Protein AF-A0AAN6XZC4-F1 (afdb_monomer_lite)

Foldseek 3Di:
DADVVLVVCQAQVPPPPVRRCCHLVVVHPDQSKDWRDHDPVDCVCVDPVNVVVVDDNGDDMDGDDDDDDD

Radius of gyration: 13.97 Å; chains: 1; bounding box: 29×28×43 Å

Organism: NCBI:txid261697

pLDDT: mean 85.07, std 9.49, range [61.5, 96.19]

Secondary structure (DSSP, 8-state):
---HHHHHHHHH--S-HHHHTTSGGGT-HHHHEEE----TT-GGGGSHHHHHTT--S---EEE--PPPP-

Structure (mmCIF, N/CA/C/O backbone):
data_AF-A0AAN6XZC4-F1
#
_entry.id   AF-A0AAN6XZC4-F1
#
loop_
_atom_site.group_PDB
_atom_site.id
_atom_site.type_symbol
_atom_site.label_atom_id
_atom_site.label_alt_id
_atom_site.label_comp_id
_atom_site.label_asym_id
_atom_site.label_entity_id
_atom_site.label_seq_id
_atom_site.pdbx_PDB_ins_code
_atom_site.Cartn_x
_atom_site.Cartn_y
_atom_site.Cartn_z
_atom_site.occupancy
_atom_site.B_iso_or_equiv
_atom_site.auth_seq_id
_atom_site.auth_comp_id
_atom_site.auth_asym_id
_atom_site.auth_atom_id
_atom_site.pdbx_PDB_model_num
ATOM 1 N N . SER A 1 1 ? -1.890 -6.292 6.425 1.00 88.38 1 SER A N 1
ATOM 2 C CA . SER A 1 1 ? -2.400 -6.127 5.058 1.00 88.38 1 SER A CA 1
ATOM 3 C C . SER A 1 1 ? -2.296 -4.669 4.704 1.00 88.38 1 SER A C 1
ATOM 5 O O . SER A 1 1 ? -2.407 -3.844 5.597 1.00 88.38 1 SER A O 1
ATOM 7 N N . VAL A 1 2 ? -2.078 -4.365 3.435 1.00 93.38 2 VAL A N 1
ATOM 8 C CA . VAL A 1 2 ? -2.076 -2.986 2.931 1.00 93.38 2 VAL A CA 1
ATOM 9 C C . VAL A 1 2 ? -3.372 -2.708 2.176 1.00 93.38 2 VAL A C 1
ATOM 11 O O . VAL A 1 2 ? -4.113 -3.651 1.878 1.00 93.38 2 VAL A O 1
ATOM 14 N N . LEU A 1 3 ? -3.649 -1.442 1.878 1.00 93.56 3 LEU A N 1
ATOM 15 C CA . LEU A 1 3 ? -4.751 -1.049 1.008 1.00 93.56 3 LEU A CA 1
ATOM 16 C C . LEU A 1 3 ? -4.306 -1.097 -0.456 1.00 93.56 3 LEU A C 1
ATOM 18 O O . LEU A 1 3 ? -3.123 -0.944 -0.768 1.00 93.56 3 LEU A O 1
ATOM 22 N N . TYR A 1 4 ? -5.264 -1.246 -1.371 1.00 92.50 4 TYR A N 1
ATOM 23 C CA . TYR A 1 4 ? -4.975 -1.168 -2.806 1.00 92.50 4 TYR A CA 1
ATOM 24 C C . TYR A 1 4 ? -4.370 0.181 -3.206 1.00 92.50 4 TYR A C 1
ATOM 26 O O . TYR A 1 4 ? -3.492 0.225 -4.060 1.00 92.50 4 TYR A O 1
ATOM 34 N N . GLU A 1 5 ? -4.771 1.270 -2.553 1.00 91.75 5 GLU A N 1
ATOM 35 C CA . GLU A 1 5 ? -4.185 2.591 -2.793 1.00 91.75 5 GLU A CA 1
ATOM 36 C C . GLU A 1 5 ? -2.715 2.706 -2.360 1.00 91.75 5 GLU A C 1
ATOM 38 O O . GLU A 1 5 ? -1.954 3.446 -2.979 1.00 91.75 5 GLU A O 1
ATOM 43 N N . ASP A 1 6 ? -2.274 1.949 -1.350 1.00 92.81 6 ASP A N 1
ATOM 44 C CA . ASP A 1 6 ? -0.861 1.914 -0.957 1.00 92.81 6 ASP A CA 1
ATOM 45 C C . ASP A 1 6 ? -0.037 1.198 -2.031 1.00 92.81 6 ASP A C 1
ATOM 47 O O . ASP A 1 6 ? 1.078 1.595 -2.360 1.00 92.81 6 ASP A O 1
ATOM 51 N N . MET A 1 7 ? -0.613 0.155 -2.635 1.00 91.88 7 MET A N 1
ATOM 52 C CA . MET A 1 7 ? 0.006 -0.538 -3.762 1.00 91.88 7 MET A CA 1
ATOM 53 C C . MET A 1 7 ? 0.057 0.355 -5.004 1.00 91.88 7 MET A C 1
ATOM 55 O O . MET A 1 7 ? 1.113 0.455 -5.621 1.00 91.88 7 MET A O 1
ATOM 59 N N . ALA A 1 8 ? -1.048 1.027 -5.342 1.00 90.81 8 ALA A N 1
ATOM 60 C CA . ALA A 1 8 ? -1.117 1.947 -6.477 1.00 90.81 8 ALA A CA 1
ATOM 61 C C . ALA A 1 8 ? -0.099 3.085 -6.325 1.00 90.81 8 ALA A C 1
ATOM 63 O O . ALA A 1 8 ? 0.749 3.258 -7.193 1.00 90.81 8 ALA A O 1
ATOM 64 N N . SER A 1 9 ? -0.080 3.739 -5.160 1.00 89.25 9 SER A N 1
ATOM 65 C CA . SER A 1 9 ? 0.866 4.818 -4.849 1.00 89.25 9 SER A CA 1
ATOM 66 C C . SER A 1 9 ? 2.331 4.387 -4.853 1.00 89.25 9 SER A C 1
ATOM 68 O O . SER A 1 9 ? 3.204 5.179 -5.194 1.00 89.25 9 SER A O 1
ATOM 70 N N . THR A 1 10 ? 2.620 3.131 -4.506 1.00 89.62 10 THR A N 1
ATOM 71 C CA . THR A 1 10 ? 3.971 2.561 -4.641 1.00 89.62 10 THR A CA 1
ATOM 72 C C . THR A 1 10 ? 4.364 2.396 -6.119 1.00 89.62 10 THR A C 1
ATOM 74 O O . THR A 1 10 ? 5.543 2.495 -6.466 1.00 89.62 10 THR A O 1
ATOM 77 N N . ILE A 1 11 ? 3.394 2.149 -7.005 1.00 89.06 11 ILE A N 1
ATOM 78 C CA . ILE A 1 11 ? 3.629 1.965 -8.440 1.00 89.06 11 ILE A CA 1
ATOM 79 C C . ILE A 1 11 ? 3.783 3.306 -9.162 1.00 89.06 11 ILE A C 1
ATOM 81 O O . ILE A 1 11 ? 4.752 3.475 -9.903 1.00 89.06 11 ILE A O 1
ATOM 85 N N . ASP A 1 12 ? 2.852 4.238 -8.947 1.00 87.56 12 ASP A N 1
ATOM 86 C CA . ASP A 1 12 ? 2.733 5.483 -9.717 1.00 87.56 12 ASP A CA 1
ATOM 87 C C . ASP A 1 12 ? 3.230 6.746 -8.989 1.00 87.56 12 ASP A C 1
ATOM 89 O O . ASP A 1 12 ? 3.494 7.755 -9.637 1.00 87.56 12 ASP A O 1
ATOM 93 N N . GLY A 1 13 ? 3.419 6.694 -7.666 1.00 81.75 13 GLY A N 1
ATOM 94 C CA . GLY A 1 13 ? 3.853 7.830 -6.844 1.00 81.75 13 GLY A CA 1
ATOM 95 C C . GLY A 1 13 ? 2.726 8.745 -6.348 1.00 81.75 13 GLY A C 1
ATOM 96 O O . GLY A 1 13 ? 3.012 9.686 -5.603 1.00 81.75 13 GLY A O 1
ATOM 97 N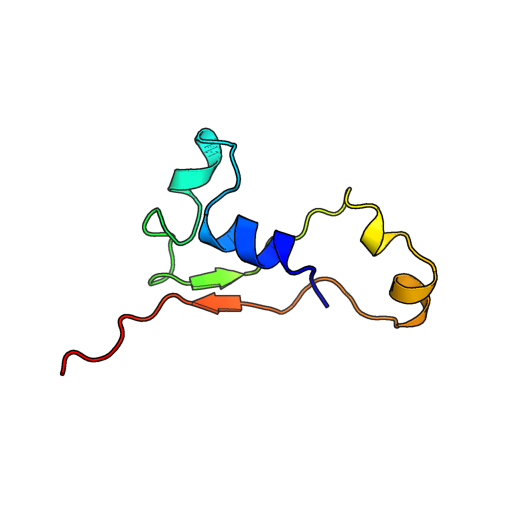 N . ARG A 1 14 ? 1.456 8.447 -6.675 1.00 74.94 14 ARG A N 1
ATOM 98 C CA . ARG A 1 14 ? 0.278 9.344 -6.580 1.00 74.94 14 ARG A CA 1
ATOM 99 C C . ARG A 1 14 ? 0.441 10.614 -7.430 1.00 74.94 14 ARG A C 1
ATOM 101 O O . ARG A 1 14 ? 1.441 10.810 -8.106 1.00 74.94 14 ARG A O 1
ATOM 108 N N . GLU A 1 15 ? -0.542 11.514 -7.362 1.00 68.00 15 GLU A N 1
ATOM 109 C CA . GLU A 1 15 ? -0.523 12.817 -8.057 1.00 68.00 15 GLU A CA 1
ATOM 110 C C . GLU A 1 15 ? 0.588 13.777 -7.583 1.00 68.00 15 GLU A C 1
ATOM 112 O O . GLU A 1 15 ? 0.764 14.854 -8.149 1.00 68.00 15 GLU A O 1
ATOM 117 N N . ASP A 1 16 ? 1.358 13.411 -6.554 1.00 68.62 16 ASP A N 1
ATOM 118 C CA . ASP A 1 16 ? 2.536 14.174 -6.153 1.00 68.62 16 ASP A CA 1
ATOM 119 C C . ASP A 1 16 ? 3.666 13.906 -7.153 1.00 68.62 16 ASP A C 1
ATOM 121 O O . ASP A 1 16 ? 4.459 12.973 -7.005 1.00 68.62 16 ASP A O 1
ATOM 125 N N . SER A 1 17 ? 3.751 14.755 -8.180 1.00 61.50 17 SER A N 1
ATOM 126 C CA . SER A 1 17 ? 4.779 14.695 -9.227 1.00 61.50 17 SER A CA 1
ATOM 127 C C . SER A 1 17 ? 6.207 14.666 -8.674 1.00 61.50 17 SER A C 1
ATOM 129 O O . SER A 1 17 ? 7.112 14.154 -9.326 1.00 61.50 17 SER A O 1
ATOM 131 N N . SER A 1 18 ? 6.418 15.167 -7.454 1.00 66.31 18 SER A N 1
ATOM 132 C CA . SER A 1 18 ? 7.710 15.136 -6.758 1.00 66.31 18 SER A CA 1
ATOM 133 C C . SER A 1 18 ? 8.117 13.719 -6.331 1.00 66.31 18 SER A C 1
ATOM 135 O O . SER A 1 18 ? 9.293 13.459 -6.082 1.00 66.31 18 SER A O 1
ATOM 137 N N . LYS A 1 19 ? 7.155 12.794 -6.236 1.00 67.44 19 LYS A N 1
ATOM 138 C CA . LYS A 1 19 ? 7.353 11.398 -5.821 1.00 67.44 19 LYS A CA 1
ATOM 139 C C . LYS A 1 19 ? 7.331 10.407 -6.975 1.00 67.44 19 LYS A C 1
ATOM 141 O O . LYS A 1 19 ? 7.808 9.290 -6.788 1.00 67.44 19 LYS A O 1
ATOM 146 N N . ALA A 1 20 ? 6.874 10.813 -8.158 1.00 67.94 20 ALA A N 1
ATOM 147 C CA . ALA A 1 20 ? 6.831 9.963 -9.349 1.00 67.94 20 ALA A CA 1
ATOM 148 C C . ALA A 1 20 ? 8.206 9.351 -9.689 1.00 67.94 20 ALA A C 1
ATOM 150 O O . ALA A 1 20 ? 8.302 8.164 -9.989 1.00 67.94 20 ALA A O 1
ATOM 151 N N . SER A 1 21 ? 9.292 10.117 -9.533 1.00 69.06 21 SER A N 1
ATOM 152 C CA . SER A 1 21 ? 10.676 9.650 -9.745 1.00 69.06 21 SER A CA 1
ATOM 153 C C . SER A 1 21 ? 11.120 8.562 -8.761 1.00 69.06 21 SER A C 1
ATOM 155 O O . SER A 1 21 ? 12.062 7.826 -9.027 1.00 69.06 21 SER A O 1
ATOM 157 N N . SER A 1 22 ? 10.470 8.490 -7.597 1.00 72.62 22 SER A N 1
ATOM 158 C CA . SER A 1 22 ? 10.759 7.508 -6.544 1.00 72.62 22 SER A CA 1
ATOM 159 C C . SER A 1 22 ? 9.860 6.272 -6.640 1.00 72.62 22 SER A C 1
ATOM 161 O O . SER A 1 22 ? 10.092 5.296 -5.928 1.00 72.62 22 SER A O 1
ATOM 163 N N . ALA A 1 23 ? 8.816 6.329 -7.470 1.00 82.75 23 ALA A N 1
ATOM 164 C CA . ALA A 1 23 ? 7.856 5.254 -7.666 1.00 82.75 23 ALA A CA 1
ATOM 165 C C . ALA A 1 23 ? 8.386 4.209 -8.653 1.00 82.75 23 ALA A C 1
ATOM 167 O O . ALA A 1 23 ? 9.311 4.469 -9.426 1.00 82.75 23 ALA A O 1
ATOM 168 N N . LEU A 1 24 ? 7.783 3.017 -8.661 1.00 85.38 24 LEU A N 1
ATOM 169 C CA . LEU A 1 24 ? 8.240 1.926 -9.531 1.00 85.38 24 LEU A CA 1
ATOM 170 C C . LEU A 1 24 ? 8.245 2.300 -11.019 1.00 85.38 24 LEU A C 1
ATOM 172 O O . LEU A 1 24 ? 9.155 1.883 -11.736 1.00 85.38 24 LEU A O 1
ATOM 176 N N . ILE A 1 25 ? 7.275 3.098 -11.478 1.00 82.19 25 ILE A N 1
ATOM 177 C CA . ILE A 1 25 ? 7.209 3.555 -12.873 1.00 82.19 25 ILE A CA 1
ATOM 178 C C . ILE A 1 25 ? 8.360 4.501 -13.253 1.00 82.19 25 ILE A C 1
ATOM 180 O O . ILE A 1 25 ? 8.749 4.556 -14.416 1.00 82.19 25 ILE A O 1
ATOM 184 N N . GLY A 1 26 ? 8.955 5.192 -12.278 1.00 74.44 26 GLY A N 1
ATOM 185 C CA . GLY A 1 26 ? 10.089 6.100 -12.455 1.00 74.44 26 GLY A CA 1
ATOM 186 C C . GLY A 1 26 ? 11.456 5.409 -12.516 1.00 74.44 26 GLY A C 1
ATOM 187 O O . GLY A 1 26 ? 12.461 6.057 -12.244 1.00 74.44 26 GLY A O 1
ATOM 188 N N . CYS A 1 27 ? 11.515 4.111 -12.842 1.00 68.62 27 CYS A N 1
ATOM 189 C CA . CYS A 1 27 ? 12.729 3.286 -12.753 1.00 68.62 27 CYS A CA 1
ATOM 190 C C . CYS A 1 27 ? 13.312 3.239 -11.329 1.00 68.62 27 CYS A C 1
ATOM 192 O O . CYS A 1 27 ? 14.515 3.424 -11.141 1.00 68.62 27 CYS A O 1
ATOM 194 N N . ALA A 1 28 ? 12.457 2.978 -10.332 1.00 65.25 28 ALA A N 1
ATOM 195 C CA . ALA A 1 28 ? 12.863 2.799 -8.937 1.00 65.25 28 ALA A CA 1
ATOM 196 C C . ALA A 1 28 ? 14.098 1.886 -8.760 1.00 65.25 28 ALA A C 1
ATOM 198 O O . ALA A 1 28 ? 14.424 1.036 -9.591 1.00 65.25 28 ALA A O 1
ATOM 199 N N . SER A 1 29 ? 14.765 2.024 -7.616 1.00 70.19 29 SER A N 1
ATOM 200 C CA . SER A 1 29 ? 15.977 1.278 -7.262 1.00 70.19 29 SER A CA 1
ATOM 201 C C . SER A 1 29 ? 15.768 -0.249 -7.170 1.00 70.19 29 SER A C 1
ATOM 203 O O . SER A 1 29 ? 14.654 -0.769 -7.228 1.00 70.19 29 SER A O 1
ATOM 205 N N . ASN A 1 30 ? 16.860 -0.997 -6.970 1.00 76.69 30 ASN A N 1
ATOM 206 C CA . ASN A 1 30 ? 16.841 -2.442 -6.678 1.00 76.69 30 ASN A CA 1
ATOM 207 C C . ASN A 1 30 ? 16.279 -3.341 -7.803 1.00 76.69 30 ASN A C 1
ATOM 209 O O . ASN A 1 30 ? 15.749 -4.416 -7.533 1.00 76.69 30 ASN A O 1
ATOM 213 N N . GLY A 1 31 ? 16.398 -2.928 -9.068 1.00 74.00 31 GLY A N 1
ATOM 214 C CA . GLY A 1 31 ? 15.928 -3.725 -10.208 1.00 74.00 31 GLY A CA 1
ATOM 215 C C . GLY A 1 31 ? 14.406 -3.703 -10.379 1.00 74.00 31 GLY A C 1
ATOM 216 O O . GLY A 1 31 ? 13.815 -4.735 -10.703 1.00 74.00 31 GLY A O 1
ATOM 217 N N . GLY A 1 32 ? 13.782 -2.544 -10.131 1.00 81.88 32 GLY A N 1
ATOM 218 C CA . GLY A 1 32 ? 12.345 -2.336 -10.317 1.00 81.88 32 GLY A CA 1
ATOM 219 C C . GLY A 1 32 ? 11.493 -2.963 -9.218 1.00 81.88 32 GLY A C 1
ATOM 220 O O . GLY A 1 32 ? 10.399 -3.450 -9.506 1.00 81.88 32 GLY A O 1
ATOM 221 N N . GLN A 1 33 ? 11.996 -2.995 -7.977 1.00 88.06 33 GLN A N 1
ATOM 222 C CA . GLN A 1 33 ? 11.264 -3.523 -6.826 1.00 88.06 33 GLN A CA 1
ATOM 223 C C . GLN A 1 33 ? 11.245 -2.541 -5.654 1.00 88.06 33 GLN A C 1
ATOM 225 O O . GLN A 1 33 ? 12.239 -1.880 -5.351 1.00 88.06 33 GLN A O 1
ATOM 230 N N . MET A 1 34 ? 10.119 -2.498 -4.949 1.00 89.19 34 MET A N 1
ATOM 231 C CA . MET A 1 34 ? 9.903 -1.583 -3.837 1.00 89.19 34 MET A CA 1
ATOM 232 C C . MET A 1 34 ? 8.974 -2.211 -2.800 1.00 89.19 34 MET A C 1
ATOM 234 O O . MET A 1 34 ? 7.989 -2.872 -3.136 1.00 89.19 34 MET A O 1
ATOM 238 N N . GLY A 1 35 ? 9.300 -2.025 -1.520 1.00 90.38 35 GLY A N 1
ATOM 239 C CA . GLY A 1 35 ? 8.374 -2.341 -0.435 1.00 90.38 35 GLY A CA 1
ATOM 240 C C . GLY A 1 35 ? 7.191 -1.378 -0.466 1.00 90.38 35 GLY A C 1
ATOM 241 O O . GLY A 1 35 ? 7.394 -0.181 -0.652 1.00 90.38 35 GLY A O 1
ATOM 242 N N . VAL A 1 36 ? 5.975 -1.887 -0.272 1.00 92.25 36 VAL A N 1
ATOM 243 C CA . VAL A 1 36 ? 4.778 -1.036 -0.240 1.00 92.25 36 VAL A CA 1
ATOM 244 C C . VAL A 1 36 ? 4.904 -0.008 0.880 1.00 92.25 36 VAL A C 1
ATOM 246 O O . VAL A 1 36 ? 5.133 -0.364 2.041 1.00 92.25 36 VAL A O 1
ATOM 249 N N . VAL A 1 37 ? 4.730 1.263 0.528 1.00 88.06 37 VAL A N 1
ATOM 250 C CA . VAL A 1 37 ? 4.695 2.375 1.480 1.00 88.06 37 VAL A CA 1
ATOM 251 C C . VAL A 1 37 ? 3.236 2.663 1.799 1.00 88.06 37 VAL A C 1
ATOM 253 O O . VAL A 1 37 ? 2.501 3.142 0.943 1.00 88.06 37 VAL A O 1
ATOM 256 N N . PHE A 1 38 ? 2.809 2.346 3.021 1.00 91.25 38 PHE A N 1
ATOM 257 C CA . PHE A 1 38 ? 1.430 2.590 3.434 1.00 91.25 38 PHE A CA 1
ATOM 258 C C . PHE A 1 38 ? 1.229 4.016 3.950 1.00 91.25 38 PHE A C 1
ATOM 260 O O . PHE A 1 38 ? 2.087 4.560 4.654 1.00 91.25 38 PHE A O 1
ATOM 267 N N . ASP A 1 39 ? 0.064 4.597 3.673 1.00 90.62 39 ASP A N 1
ATOM 268 C CA . ASP A 1 39 ? -0.343 5.851 4.294 1.00 90.62 39 ASP A CA 1
ATOM 269 C C . ASP A 1 39 ? -0.948 5.602 5.682 1.00 90.62 39 ASP A C 1
ATOM 271 O O . ASP A 1 39 ? -2.129 5.290 5.842 1.00 90.62 39 ASP A O 1
ATOM 275 N N . ALA A 1 40 ? -0.138 5.800 6.722 1.00 89.62 40 ALA A N 1
ATOM 276 C CA . ALA A 1 40 ? -0.573 5.686 8.114 1.00 89.62 40 ALA A CA 1
ATOM 277 C C . ALA A 1 40 ? -1.711 6.654 8.496 1.00 89.62 40 ALA A C 1
ATOM 279 O O . ALA A 1 40 ? -2.374 6.456 9.520 1.00 89.62 40 ALA A O 1
ATOM 280 N N . LYS A 1 41 ? -1.938 7.717 7.714 1.00 92.12 41 LYS A N 1
ATOM 281 C CA . LYS A 1 41 ? -3.019 8.676 7.960 1.00 92.12 41 LYS A CA 1
ATOM 282 C C . LYS A 1 41 ? -4.365 8.173 7.445 1.00 92.12 41 LYS A C 1
ATOM 284 O O . LYS A 1 41 ? -5.383 8.660 7.950 1.00 92.12 41 LYS A O 1
ATOM 289 N N . ASN A 1 42 ? -4.382 7.194 6.535 1.00 92.31 42 ASN A N 1
ATOM 290 C CA . ASN A 1 42 ? -5.605 6.656 5.953 1.00 92.31 42 ASN A CA 1
ATOM 291 C C . ASN A 1 42 ? -6.552 6.115 7.043 1.00 92.31 42 ASN A C 1
ATOM 293 O O . ASN A 1 42 ? -6.168 5.334 7.919 1.00 92.31 42 ASN A O 1
ATOM 297 N N . ALA A 1 43 ? -7.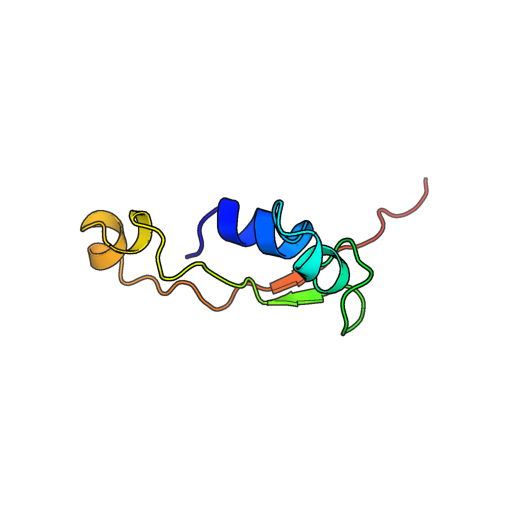813 6.551 7.002 1.00 95.06 43 ALA A N 1
ATOM 298 C CA . ALA A 1 43 ? -8.822 6.205 7.998 1.00 95.06 43 ALA A CA 1
ATOM 299 C C . ALA A 1 43 ? -9.166 4.705 8.020 1.00 95.06 43 ALA A C 1
ATOM 301 O O . ALA A 1 43 ? -9.530 4.192 9.079 1.00 95.06 43 ALA A O 1
ATOM 302 N N . ALA A 1 44 ? -8.987 3.982 6.909 1.00 94.00 44 ALA A N 1
ATOM 303 C CA . ALA A 1 44 ? -9.239 2.545 6.831 1.00 94.00 44 ALA A CA 1
ATOM 304 C C . ALA A 1 44 ? -8.395 1.753 7.847 1.00 94.00 44 ALA A C 1
ATOM 306 O O . ALA A 1 44 ? -8.888 0.799 8.451 1.00 94.00 44 ALA A O 1
ATOM 307 N N . TYR A 1 45 ? -7.173 2.212 8.142 1.00 94.44 45 TYR A N 1
ATOM 308 C CA . TYR A 1 45 ? -6.307 1.618 9.168 1.00 94.44 45 TYR A CA 1
ATOM 309 C C . TYR A 1 45 ? -6.769 1.861 10.607 1.00 94.44 45 TYR A C 1
ATOM 311 O O . TYR A 1 45 ? -6.319 1.185 11.533 1.00 94.44 45 TYR A O 1
ATOM 319 N N . LYS A 1 46 ? -7.669 2.824 10.816 1.00 93.94 46 LYS A N 1
ATOM 320 C CA . LYS A 1 46 ? -8.203 3.182 12.135 1.00 93.94 46 LYS A CA 1
ATOM 321 C C . LYS A 1 46 ? -9.522 2.475 12.442 1.00 93.94 46 LYS A C 1
ATOM 323 O O . LYS A 1 46 ? -9.963 2.545 13.591 1.00 93.94 46 LYS A O 1
ATOM 328 N N . THR A 1 47 ? -10.113 1.796 11.457 1.00 94.69 47 THR A N 1
ATOM 329 C CA . THR A 1 47 ? -11.362 1.042 11.612 1.00 94.69 47 THR A CA 1
ATOM 330 C C . THR A 1 47 ? -11.206 -0.101 12.611 1.00 94.69 47 THR A C 1
ATOM 332 O O . THR A 1 47 ? -10.138 -0.712 12.740 1.00 94.69 47 THR A O 1
ATOM 335 N N . ASP A 1 48 ? -12.291 -0.413 13.315 1.00 96.19 48 ASP A N 1
ATOM 336 C CA . ASP A 1 48 ? -12.314 -1.532 14.256 1.00 96.19 48 ASP A CA 1
ATOM 337 C C . ASP A 1 48 ? -12.103 -2.868 13.554 1.00 96.19 48 ASP A C 1
ATOM 339 O O . ASP A 1 48 ? -11.429 -3.742 14.092 1.00 96.19 48 ASP A O 1
ATOM 343 N N . GLU A 1 49 ? -12.641 -3.024 12.347 1.00 93.75 49 GLU A N 1
ATOM 344 C CA . GLU A 1 49 ? -12.463 -4.223 11.533 1.00 93.75 49 GLU A CA 1
ATOM 345 C C . GLU A 1 49 ? -10.981 -4.477 11.231 1.00 93.75 49 GLU A C 1
ATOM 347 O O . GLU A 1 49 ? -10.466 -5.573 11.482 1.00 93.75 49 GLU A O 1
ATOM 352 N N . TYR A 1 50 ? -10.253 -3.441 10.801 1.00 92.56 50 TYR A N 1
ATOM 353 C CA . TYR A 1 50 ? -8.821 -3.553 10.554 1.00 92.56 50 TYR A CA 1
ATOM 354 C C . TYR A 1 50 ? -8.047 -3.871 11.842 1.00 92.56 50 TYR A C 1
ATOM 356 O O . TYR A 1 50 ? -7.244 -4.806 11.862 1.00 92.56 50 TYR A O 1
ATOM 364 N N . LYS A 1 51 ? -8.322 -3.161 12.944 1.00 93.00 51 LYS A N 1
ATOM 365 C CA . LYS A 1 51 ? -7.661 -3.396 14.242 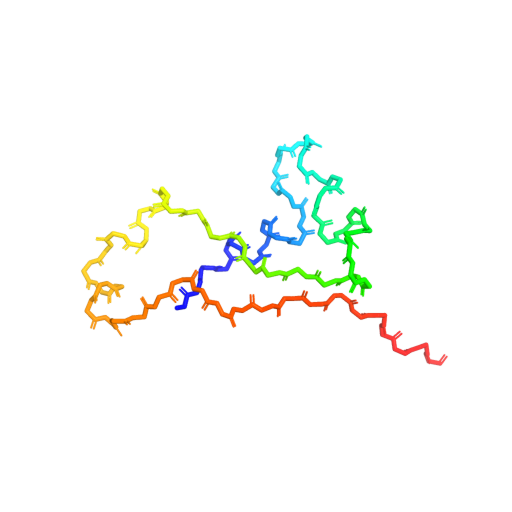1.00 93.00 51 LYS A CA 1
ATOM 366 C C . LYS A 1 51 ? -7.908 -4.811 14.775 1.00 93.00 51 LYS A C 1
ATOM 368 O O . LYS A 1 51 ? -6.964 -5.483 15.191 1.00 93.00 51 LYS A O 1
ATOM 373 N N . LYS A 1 52 ? -9.152 -5.297 14.709 1.00 96.19 52 LYS A N 1
ATOM 374 C CA . LYS A 1 52 ? -9.545 -6.653 15.138 1.00 96.19 52 LYS A CA 1
ATOM 375 C C . LYS A 1 52 ? -8.877 -7.741 14.304 1.00 96.19 52 LYS A C 1
ATOM 377 O O . LYS A 1 52 ? -8.586 -8.813 14.828 1.00 96.19 52 LYS A O 1
ATOM 382 N N . SER A 1 53 ? -8.571 -7.459 13.037 1.00 92.94 53 SER A N 1
ATOM 383 C CA . SER A 1 53 ? -7.860 -8.408 12.177 1.00 92.94 53 SER A CA 1
ATOM 384 C C . SER A 1 53 ? -6.425 -8.705 12.642 1.00 92.94 53 SER A C 1
ATOM 386 O O . SER A 1 53 ? -5.844 -9.694 12.197 1.00 92.94 53 SER A O 1
ATOM 388 N N . ARG A 1 54 ? -5.842 -7.868 13.523 1.00 89.12 54 ARG A N 1
ATOM 389 C CA . ARG A 1 54 ? -4.444 -7.944 14.003 1.00 89.12 54 ARG A CA 1
ATOM 390 C C . ARG A 1 54 ? -3.396 -7.942 12.883 1.00 89.12 54 ARG A C 1
ATOM 392 O O . ARG A 1 54 ? -2.241 -8.304 13.097 1.00 89.12 54 ARG A O 1
ATOM 399 N N . LYS A 1 55 ? -3.783 -7.521 11.680 1.00 89.12 55 LYS A N 1
ATOM 400 C CA . LYS A 1 55 ? -2.885 -7.403 10.535 1.00 89.12 55 LYS A CA 1
ATOM 401 C C . LYS A 1 55 ? -2.055 -6.123 10.652 1.00 89.12 55 LYS A C 1
ATOM 403 O O . LYS A 1 55 ? -2.548 -5.079 11.066 1.00 89.12 55 LYS A O 1
ATOM 408 N N . THR A 1 56 ? -0.804 -6.177 10.207 1.00 89.56 56 THR A N 1
ATOM 409 C CA . THR A 1 56 ? 0.076 -5.004 10.111 1.00 89.56 56 THR A CA 1
ATOM 410 C C . THR A 1 56 ? 0.243 -4.586 8.646 1.00 89.56 56 THR A C 1
ATOM 412 O O . THR A 1 56 ? 0.307 -5.458 7.771 1.00 89.56 56 THR A O 1
ATOM 415 N N . PRO A 1 57 ? 0.281 -3.282 8.319 1.00 90.06 57 PRO A N 1
ATOM 416 C CA . PRO A 1 57 ? 0.414 -2.810 6.939 1.00 90.06 57 PRO A CA 1
ATOM 417 C C . PRO A 1 57 ? 1.878 -2.827 6.485 1.00 90.06 57 PRO A C 1
ATOM 419 O O . PRO A 1 57 ? 2.469 -1.806 6.158 1.00 90.06 57 PRO A O 1
ATOM 422 N N . ARG A 1 58 ? 2.514 -4.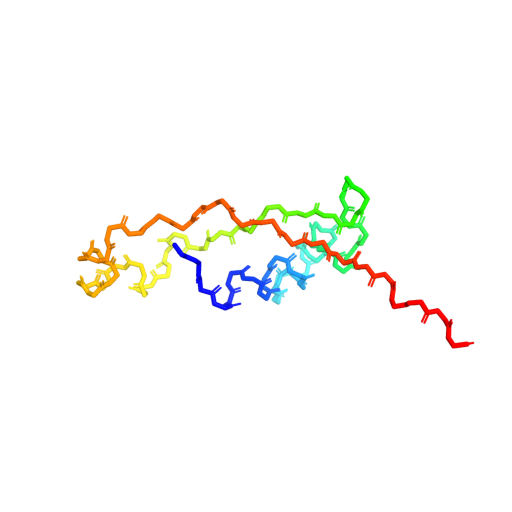000 6.558 1.00 87.38 58 ARG A N 1
ATOM 423 C CA . ARG A 1 58 ? 3.933 -4.209 6.240 1.00 87.38 58 ARG A CA 1
ATOM 424 C C . ARG A 1 58 ? 4.129 -5.571 5.573 1.00 87.38 58 ARG A C 1
ATOM 426 O O . ARG A 1 58 ? 3.251 -6.428 5.645 1.00 87.38 58 ARG A O 1
ATOM 433 N N . GLY A 1 59 ? 5.301 -5.770 4.969 1.00 88.44 59 GLY A N 1
ATOM 434 C CA . GLY A 1 59 ? 5.751 -7.079 4.478 1.00 88.44 59 GLY A CA 1
ATOM 435 C C . GLY A 1 59 ? 5.359 -7.421 3.039 1.00 88.44 59 GLY A C 1
ATOM 436 O O . GLY A 1 59 ? 5.550 -8.559 2.630 1.00 88.44 59 GLY A O 1
ATOM 437 N N . ILE A 1 60 ? 4.835 -6.462 2.269 1.00 92.12 60 ILE A N 1
ATOM 438 C CA . ILE A 1 60 ? 4.553 -6.640 0.838 1.00 92.12 60 ILE A CA 1
ATOM 439 C C . ILE A 1 60 ? 5.617 -5.902 0.027 1.00 92.12 60 ILE A C 1
ATOM 441 O O . ILE A 1 60 ? 5.913 -4.737 0.296 1.00 92.12 60 ILE A O 1
ATOM 445 N N . VAL A 1 61 ? 6.170 -6.592 -0.969 1.00 92.06 61 VAL A N 1
ATOM 446 C CA . VAL A 1 61 ? 7.103 -6.050 -1.962 1.00 92.06 61 VAL A CA 1
ATOM 447 C C . VAL A 1 61 ? 6.464 -6.199 -3.334 1.00 92.06 61 VAL A C 1
ATOM 449 O O . VAL A 1 61 ? 5.937 -7.263 -3.657 1.00 92.06 61 VAL A O 1
ATOM 452 N N . ILE A 1 62 ? 6.511 -5.138 -4.134 1.00 91.44 62 ILE A N 1
ATOM 453 C CA . ILE A 1 62 ? 6.049 -5.133 -5.522 1.00 91.44 62 ILE A CA 1
ATOM 454 C C . ILE A 1 62 ? 7.278 -5.061 -6.422 1.00 91.44 62 ILE A C 1
ATOM 456 O O . ILE A 1 62 ? 8.189 -4.274 -6.165 1.00 91.44 62 ILE A O 1
ATOM 460 N N . LYS A 1 63 ? 7.292 -5.874 -7.480 1.00 90.00 63 LYS A N 1
ATOM 461 C CA . LYS A 1 63 ? 8.297 -5.826 -8.540 1.00 90.00 63 LYS A CA 1
ATOM 462 C C . LYS A 1 63 ? 7.612 -5.721 -9.892 1.00 90.00 63 LYS A C 1
ATOM 464 O O . LYS A 1 63 ? 6.748 -6.540 -10.203 1.00 90.00 63 LYS A O 1
ATOM 469 N N . LEU A 1 64 ? 8.021 -4.746 -10.695 1.00 85.69 64 LEU A N 1
ATOM 470 C CA . LEU A 1 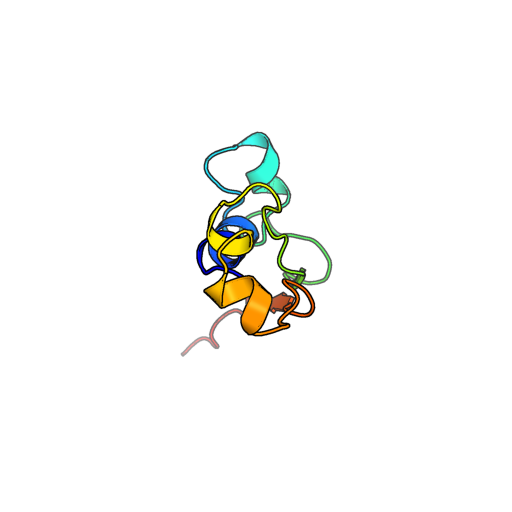64 ? 7.618 -4.679 -12.093 1.00 85.69 64 LEU A CA 1
ATOM 471 C C . LEU A 1 64 ? 8.514 -5.614 -12.899 1.00 85.69 64 LEU A C 1
ATOM 473 O O . LEU A 1 64 ? 9.739 -5.494 -12.889 1.00 85.69 64 LEU A O 1
ATOM 477 N N . VAL A 1 65 ? 7.896 -6.568 -13.585 1.00 85.19 65 VAL A N 1
ATOM 478 C CA . VAL A 1 65 ? 8.588 -7.475 -14.499 1.00 85.19 65 VAL A CA 1
ATOM 479 C C . VAL A 1 65 ? 8.086 -7.224 -15.906 1.00 85.19 65 VAL A C 1
ATOM 481 O O . VAL A 1 65 ? 6.891 -7.026 -16.131 1.00 85.19 65 VAL A O 1
ATOM 484 N N . ARG A 1 66 ? 9.005 -7.222 -16.871 1.00 82.94 66 ARG A N 1
ATOM 485 C CA . ARG A 1 66 ? 8.612 -7.203 -18.274 1.00 82.94 66 ARG A CA 1
ATOM 486 C C . ARG A 1 66 ? 7.981 -8.551 -18.599 1.00 82.94 66 ARG A C 1
ATOM 488 O O . ARG A 1 66 ? 8.587 -9.588 -18.338 1.00 82.94 66 ARG A O 1
ATOM 495 N N . ALA A 1 67 ? 6.776 -8.525 -19.161 1.00 85.62 67 ALA A N 1
ATOM 496 C CA . ALA A 1 67 ? 6.197 -9.723 -19.748 1.00 85.62 67 ALA A CA 1
ATOM 497 C C . ALA A 1 67 ? 7.171 -10.273 -20.808 1.00 85.62 67 ALA A C 1
ATOM 499 O O . ALA A 1 67 ? 7.743 -9.468 -21.557 1.00 85.62 67 ALA A O 1
ATOM 500 N N . PRO A 1 68 ? 7.404 -11.597 -20.857 1.00 82.19 68 PRO A N 1
ATOM 501 C CA . PRO A 1 68 ? 8.214 -12.184 -21.914 1.00 82.19 68 PRO A CA 1
ATOM 502 C C . PRO A 1 68 ? 7.621 -11.782 -23.267 1.00 82.19 68 PRO A C 1
ATOM 504 O O . PRO A 1 68 ? 6.402 -11.801 -23.447 1.00 82.19 68 PRO A O 1
ATOM 507 N N . GLY A 1 69 ? 8.487 -11.345 -24.181 1.00 80.00 69 GLY A N 1
ATOM 508 C CA . GLY A 1 69 ? 8.075 -11.071 -25.553 1.00 80.00 69 GLY A CA 1
ATOM 509 C C . GLY A 1 69 ? 7.570 -12.361 -26.188 1.00 80.00 69 GLY A C 1
ATOM 510 O O . GLY A 1 69 ? 8.191 -13.406 -26.000 1.00 80.00 69 GLY A O 1
ATOM 511 N N . SER A 1 70 ? 6.431 -12.273 -26.874 1.00 62.94 70 SER A N 1
ATOM 512 C CA . SER A 1 7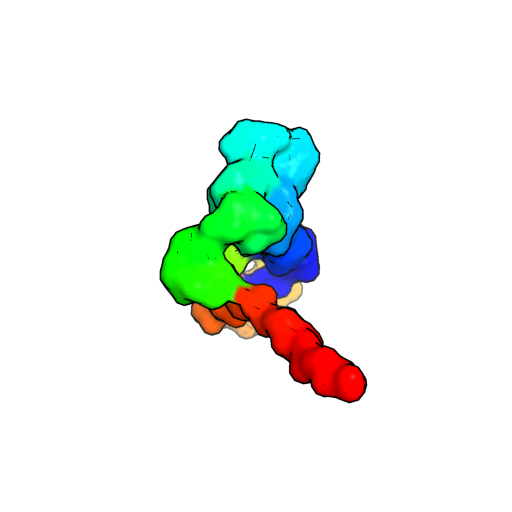0 ? 5.930 -13.319 -27.770 1.00 62.94 70 SER A CA 1
ATOM 513 C C . SER A 1 70 ? 6.914 -13.598 -28.896 1.00 62.94 70 SER A C 1
ATOM 515 O O . SER A 1 70 ? 7.409 -12.585 -29.449 1.00 62.94 70 SER A O 1
#

Sequence (70 aa):
SVLYEDMASTIDGREDSSKASSALIGCASNGGQMGVVFDAKNAAYKTDEYKKSRKTPRGIVIKLVRAPGS